Protein AF-A0A3D8ICZ7-F1 (afdb_monomer)

Organism: NCBI:txid60246

Nearest PDB structures (foldseek):
  3qkw-assembly1_C  TM=7.731E-01  e=1.989E+00  Streptococcus parasanguinis
  3qkw-assembly1_B  TM=7.153E-01  e=1.857E+00  Streptococcus parasanguinis
  3rhz-assembly1_A-2  TM=6.710E-01  e=3.695E+00  Streptococcus parasanguinis

Structure (mmCIF, N/CA/C/O backbone):
data_AF-A0A3D8ICZ7-F1
#
_entry.id   AF-A0A3D8ICZ7-F1
#
loop_
_atom_site.group_PDB
_atom_site.id
_atom_site.type_symbol
_atom_site.label_atom_id
_atom_site.label_alt_id
_atom_site.label_comp_id
_atom_site.label_asym_id
_atom_site.label_entity_id
_atom_site.label_seq_id
_atom_site.pdbx_PDB_ins_code
_atom_site.Cartn_x
_atom_site.Cartn_y
_atom_site.Cartn_z
_atom_site.occupancy
_atom_site.B_iso_or_equiv
_atom_site.auth_seq_id
_atom_site.auth_comp_id
_atom_site.auth_asym_id
_atom_site.auth_atom_id
_atom_site.pdbx_PDB_model_num
ATOM 1 N N . MET A 1 1 ? -5.604 -3.602 -2.456 1.00 88.19 1 MET A N 1
ATOM 2 C CA . MET A 1 1 ? -4.645 -2.494 -2.243 1.00 88.19 1 MET A CA 1
ATOM 3 C C . MET A 1 1 ? -4.835 -1.327 -3.219 1.00 88.19 1 MET A C 1
ATOM 5 O O . MET A 1 1 ? -4.969 -0.207 -2.752 1.00 88.19 1 MET A O 1
ATOM 9 N N . ALA A 1 2 ? -4.973 -1.563 -4.534 1.00 94.50 2 ALA A N 1
ATOM 10 C CA . ALA A 1 2 ? -5.107 -0.514 -5.565 1.00 94.50 2 ALA A CA 1
ATOM 11 C C . ALA A 1 2 ? -6.102 0.629 -5.255 1.00 94.50 2 ALA A C 1
ATOM 13 O O . ALA A 1 2 ? -5.786 1.793 -5.489 1.00 94.50 2 ALA A O 1
ATOM 14 N N . ARG A 1 3 ? -7.287 0.320 -4.705 1.00 97.12 3 ARG A N 1
ATOM 15 C CA . ARG A 1 3 ? -8.275 1.336 -4.294 1.00 97.12 3 ARG A CA 1
ATOM 16 C C . ARG A 1 3 ? -7.697 2.324 -3.276 1.00 97.12 3 ARG A C 1
ATOM 18 O O . ARG A 1 3 ? -7.770 3.525 -3.498 1.00 97.12 3 ARG A O 1
ATOM 25 N N . LEU A 1 4 ? -7.095 1.812 -2.201 1.00 97.06 4 LEU A N 1
ATOM 26 C CA . LEU A 1 4 ? -6.509 2.629 -1.134 1.00 97.06 4 LEU A CA 1
ATOM 27 C C . LEU A 1 4 ? -5.272 3.378 -1.629 1.00 97.06 4 LEU A C 1
ATOM 29 O O . LEU A 1 4 ? -5.115 4.555 -1.329 1.00 97.06 4 LEU A O 1
ATOM 33 N N . THR A 1 5 ? -4.444 2.733 -2.455 1.00 97.00 5 THR A N 1
ATOM 34 C CA . THR A 1 5 ? -3.285 3.381 -3.078 1.00 97.00 5 THR A CA 1
ATOM 35 C C . THR A 1 5 ? -3.692 4.607 -3.890 1.00 97.00 5 THR A C 1
ATOM 37 O O . THR A 1 5 ? -3.048 5.640 -3.758 1.00 97.00 5 THR A O 1
ATOM 40 N N . LYS A 1 6 ? -4.779 4.528 -4.673 1.00 97.44 6 LYS A N 1
ATOM 41 C CA . LYS A 1 6 ? -5.326 5.681 -5.410 1.00 97.44 6 LYS A CA 1
ATOM 42 C C . LYS A 1 6 ? -5.932 6.722 -4.475 1.00 97.44 6 LYS A C 1
ATOM 44 O O . LYS A 1 6 ? -5.639 7.901 -4.615 1.00 97.44 6 LYS A O 1
ATOM 49 N N . GLN A 1 7 ? -6.767 6.283 -3.536 1.00 98.06 7 GLN A N 1
ATOM 50 C CA . GLN A 1 7 ? -7.518 7.170 -2.647 1.00 98.06 7 GLN A CA 1
ATOM 51 C C . GLN A 1 7 ? -6.606 8.014 -1.748 1.00 98.06 7 GLN A C 1
ATOM 53 O O . GLN A 1 7 ? -6.889 9.186 -1.530 1.00 98.06 7 GLN A O 1
ATOM 58 N N . TYR A 1 8 ? -5.516 7.429 -1.253 1.00 98.00 8 TYR A N 1
ATOM 59 C CA . TYR A 1 8 ? -4.596 8.074 -0.313 1.00 98.00 8 TYR A CA 1
ATOM 60 C C . TYR A 1 8 ? -3.228 8.388 -0.927 1.00 98.00 8 TYR A C 1
ATOM 62 O O . TYR A 1 8 ? -2.307 8.770 -0.213 1.00 98.00 8 TYR A O 1
ATOM 70 N N . ASN A 1 9 ? -3.083 8.219 -2.245 1.00 97.88 9 ASN A N 1
ATOM 71 C CA . ASN A 1 9 ? -1.839 8.452 -2.975 1.00 97.88 9 ASN A CA 1
ATOM 72 C C . ASN A 1 9 ? -0.624 7.772 -2.303 1.00 97.88 9 ASN A C 1
ATOM 74 O O . ASN A 1 9 ? 0.344 8.425 -1.921 1.00 97.88 9 AS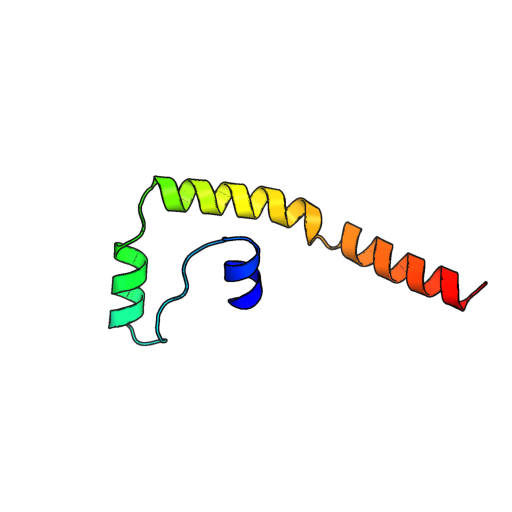N A O 1
ATOM 78 N N . LEU A 1 10 ? -0.709 6.453 -2.101 1.00 98.06 10 LEU A N 1
ATOM 79 C CA . LEU A 1 10 ? 0.287 5.664 -1.350 1.00 98.06 10 LEU A CA 1
ATOM 80 C C . LEU A 1 10 ? 1.376 5.045 -2.240 1.00 98.06 10 LEU A C 1
ATOM 82 O O . LEU A 1 10 ? 2.166 4.230 -1.772 1.00 98.06 10 LEU A O 1
ATOM 86 N N . GLY A 1 11 ? 1.367 5.346 -3.536 1.00 97.12 11 GLY A N 1
ATOM 87 C CA . GLY A 1 11 ? 2.239 4.713 -4.516 1.00 97.12 11 GLY A CA 1
ATOM 88 C C . GLY A 1 11 ? 1.664 4.761 -5.925 1.00 97.12 11 GLY A C 1
ATOM 89 O O . GLY A 1 11 ? 0.627 5.374 -6.180 1.00 97.12 11 GLY A O 1
ATOM 90 N N . ILE A 1 12 ? 2.328 4.054 -6.835 1.00 96.88 12 ILE A N 1
ATOM 91 C CA . ILE A 1 12 ? 1.886 3.869 -8.219 1.00 96.88 12 ILE A CA 1
ATOM 92 C C . ILE A 1 12 ? 1.295 2.473 -8.421 1.00 96.88 12 ILE A C 1
ATOM 94 O O . ILE A 1 12 ? 1.577 1.538 -7.672 1.00 96.88 12 ILE A O 1
ATOM 98 N N . ILE A 1 13 ? 0.478 2.326 -9.459 1.00 96.25 13 ILE A N 1
ATOM 99 C CA . ILE A 1 13 ? -0.098 1.046 -9.870 1.00 96.25 13 ILE A CA 1
ATOM 100 C C . ILE A 1 13 ? 0.397 0.776 -11.283 1.00 96.25 13 ILE A C 1
ATOM 102 O O . ILE A 1 13 ? 0.195 1.609 -12.169 1.00 96.25 13 ILE A O 1
ATOM 106 N N . SER A 1 14 ? 1.067 -0.361 -11.480 1.00 96.69 14 SER A N 1
ATOM 107 C CA . SER A 1 14 ? 1.487 -0.765 -12.820 1.00 96.69 14 SER A CA 1
ATOM 108 C C . SER A 1 14 ? 0.274 -1.043 -13.704 1.00 96.69 14 SER A C 1
ATOM 110 O O . SER A 1 14 ? -0.813 -1.355 -13.212 1.00 96.69 14 SER A O 1
ATOM 112 N N . LYS A 1 15 ? 0.457 -0.904 -15.017 1.00 95.06 15 LYS A N 1
ATOM 113 C CA . LYS A 1 15 ? -0.610 -1.102 -15.999 1.00 95.06 15 LYS A CA 1
ATOM 114 C C . LYS A 1 15 ? -1.169 -2.527 -15.939 1.00 95.06 15 LYS A C 1
ATOM 116 O O . LYS A 1 15 ? -2.380 -2.708 -16.030 1.00 95.06 15 LYS A O 1
ATOM 121 N N . ASP A 1 16 ? -0.283 -3.506 -15.781 1.00 95.88 16 ASP A N 1
ATOM 122 C CA . ASP A 1 16 ? -0.600 -4.925 -15.666 1.00 95.88 16 ASP A CA 1
ATOM 123 C C . ASP A 1 16 ? 0.489 -5.667 -14.866 1.00 95.88 16 ASP A C 1
ATOM 125 O O . ASP A 1 16 ? 1.409 -5.059 -14.318 1.00 95.88 16 ASP A O 1
ATOM 129 N N . PHE A 1 17 ? 0.355 -6.991 -14.763 1.00 95.31 17 PHE A N 1
ATOM 130 C CA . PHE A 1 17 ? 1.271 -7.854 -14.012 1.00 95.31 17 PHE A CA 1
ATOM 131 C C . PHE A 1 17 ? 2.464 -8.359 -14.838 1.00 95.31 17 PHE A C 1
ATOM 133 O O . PHE A 1 17 ? 3.200 -9.234 -14.380 1.00 95.31 17 PHE A O 1
ATOM 140 N N . SER A 1 18 ? 2.673 -7.859 -16.059 1.00 97.88 18 SER A N 1
ATOM 141 C CA . SER A 1 18 ? 3.840 -8.246 -16.849 1.00 97.88 18 SER A CA 1
ATOM 142 C C . SER A 1 18 ? 5.120 -7.691 -16.222 1.00 97.88 18 SER A C 1
ATOM 144 O O . SER A 1 18 ? 5.173 -6.556 -15.744 1.00 97.88 18 SER A O 1
ATOM 146 N N . ALA A 1 19 ? 6.198 -8.478 -16.262 1.00 98.19 19 ALA A N 1
ATOM 147 C CA . ALA A 1 19 ? 7.492 -8.062 -15.720 1.00 98.19 19 ALA A CA 1
ATOM 148 C C . ALA A 1 19 ? 7.987 -6.741 -16.337 1.00 98.19 19 ALA A C 1
ATOM 150 O O . ALA A 1 19 ? 8.557 -5.901 -15.643 1.00 98.19 19 ALA A O 1
ATOM 151 N N . LYS A 1 20 ? 7.715 -6.537 -17.633 1.00 98.31 20 LYS A N 1
ATOM 152 C CA . LYS A 1 20 ? 8.082 -5.325 -18.369 1.00 98.31 20 LYS A CA 1
ATOM 153 C C . LYS A 1 20 ? 7.384 -4.084 -17.814 1.00 98.31 20 LYS A C 1
ATOM 155 O O . LYS A 1 20 ? 8.061 -3.098 -17.524 1.00 98.31 20 LYS A O 1
ATOM 160 N N . GLU A 1 21 ? 6.060 -4.116 -17.664 1.00 98.12 21 GLU A N 1
ATOM 161 C CA . GLU A 1 21 ? 5.323 -2.953 -17.161 1.00 98.12 21 GLU A CA 1
ATOM 162 C C . GLU A 1 21 ? 5.601 -2.712 -15.674 1.00 98.12 21 GLU A C 1
ATOM 164 O O . GLU A 1 21 ? 5.719 -1.558 -15.262 1.00 98.12 21 GLU A O 1
ATOM 169 N N . MET A 1 22 ? 5.812 -3.764 -14.874 1.00 96.81 22 MET A N 1
ATOM 170 C CA . MET A 1 22 ? 6.237 -3.608 -13.478 1.00 96.81 22 MET A CA 1
ATOM 171 C C . MET A 1 22 ? 7.606 -2.923 -13.369 1.00 96.81 22 MET A C 1
ATOM 173 O O . MET A 1 22 ? 7.739 -1.948 -12.629 1.00 96.81 22 MET A O 1
ATOM 177 N N . ALA A 1 23 ? 8.604 -3.373 -14.138 1.00 98.12 23 ALA A N 1
ATOM 178 C CA . ALA A 1 23 ? 9.933 -2.759 -14.156 1.00 98.12 23 ALA A CA 1
ATOM 179 C C . ALA A 1 23 ? 9.877 -1.299 -14.625 1.00 98.12 23 ALA A C 1
ATOM 181 O O . ALA A 1 23 ? 10.491 -0.425 -14.017 1.00 98.12 23 ALA A O 1
ATOM 182 N N . LYS A 1 24 ? 9.091 -1.017 -15.670 1.00 98.25 24 LYS A N 1
ATOM 183 C CA . LYS A 1 24 ? 8.864 0.347 -16.162 1.00 98.25 24 LYS A CA 1
ATOM 184 C C . LYS A 1 24 ? 8.266 1.248 -15.082 1.00 98.25 24 LYS A C 1
ATOM 186 O O . LYS A 1 24 ? 8.738 2.366 -14.906 1.00 98.25 24 LYS A O 1
ATOM 191 N N . SER A 1 25 ? 7.247 0.775 -14.365 1.00 97.44 25 SER A N 1
ATOM 192 C CA . SER A 1 25 ? 6.632 1.519 -13.265 1.00 97.44 25 SER A CA 1
ATOM 193 C C . SER A 1 25 ? 7.634 1.797 -12.145 1.00 97.44 25 SER A C 1
ATOM 195 O O . SER A 1 25 ? 7.772 2.944 -11.735 1.00 97.44 25 SER A O 1
ATOM 197 N N . LEU A 1 26 ? 8.369 0.778 -11.690 1.00 97.12 26 LEU A N 1
ATOM 198 C CA . LEU A 1 26 ? 9.352 0.923 -10.613 1.00 97.12 26 LEU A CA 1
ATOM 199 C C . LEU A 1 26 ? 10.472 1.905 -10.975 1.00 97.12 26 LEU A C 1
ATOM 201 O O . LEU A 1 26 ? 10.790 2.784 -10.180 1.00 97.12 26 LEU A O 1
ATOM 205 N N . ASN A 1 27 ? 11.022 1.802 -12.186 1.00 97.94 27 ASN A N 1
ATOM 206 C CA . ASN A 1 27 ? 12.126 2.653 -12.638 1.00 97.94 27 ASN A CA 1
ATOM 207 C C . ASN A 1 27 ? 11.718 4.115 -12.883 1.00 97.94 27 ASN A C 1
ATOM 209 O O . ASN A 1 27 ? 12.586 4.976 -12.979 1.00 97.94 27 ASN A O 1
ATOM 213 N N . ALA A 1 28 ? 10.421 4.405 -13.003 1.00 97.31 28 ALA A N 1
ATOM 214 C CA . ALA A 1 28 ? 9.914 5.764 -13.179 1.00 97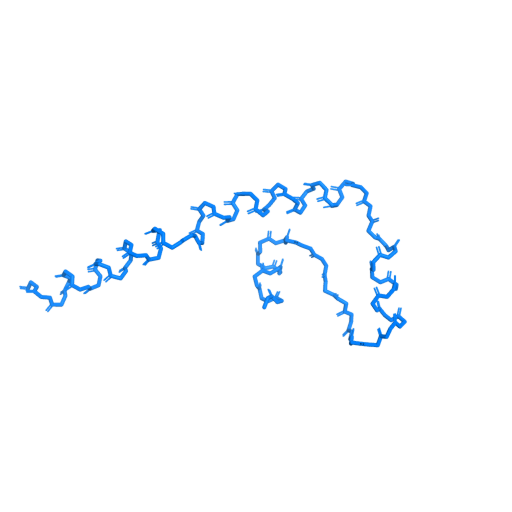.31 28 ALA A CA 1
ATOM 215 C C . ALA A 1 28 ? 9.764 6.538 -11.855 1.00 97.31 28 ALA A C 1
ATOM 217 O O . ALA A 1 28 ? 9.468 7.732 -11.888 1.00 97.31 28 ALA A O 1
ATOM 218 N N . LEU A 1 29 ? 9.928 5.878 -10.703 1.00 97.94 29 LEU A N 1
ATOM 219 C CA . LEU A 1 29 ? 9.784 6.513 -9.396 1.00 97.94 29 LEU A CA 1
ATOM 220 C C . LEU A 1 29 ? 10.946 7.456 -9.096 1.00 97.94 29 LEU A C 1
ATOM 222 O O . LEU A 1 29 ? 12.113 7.070 -9.163 1.00 97.94 29 LEU A O 1
ATOM 226 N N . THR A 1 30 ? 10.619 8.671 -8.664 1.00 98.50 30 THR A N 1
ATOM 227 C CA . THR A 1 30 ? 11.608 9.604 -8.117 1.00 98.50 30 THR A CA 1
ATOM 228 C C . THR A 1 30 ? 11.705 9.487 -6.597 1.00 98.50 30 THR A C 1
ATOM 230 O O . THR A 1 30 ? 10.795 9.003 -5.914 1.00 98.50 30 THR A O 1
ATOM 233 N N . LYS A 1 31 ? 12.816 9.973 -6.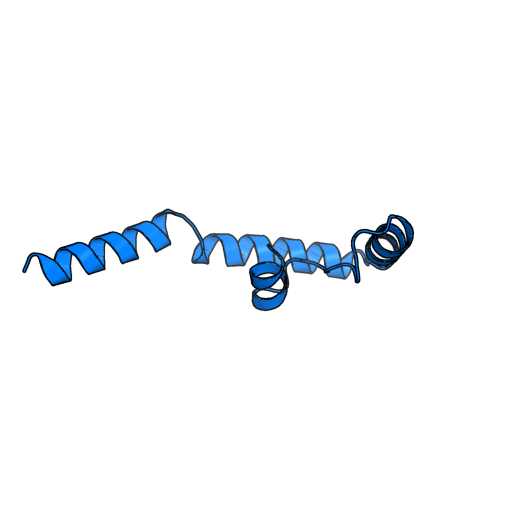037 1.00 98.38 31 LYS A N 1
ATOM 234 C CA . LYS A 1 31 ? 13.030 10.021 -4.586 1.00 98.38 31 LYS A CA 1
ATOM 235 C C . LYS A 1 31 ? 11.939 10.834 -3.884 1.00 98.38 31 LYS A C 1
ATOM 237 O O . LYS A 1 31 ? 11.459 10.435 -2.826 1.00 98.38 31 LYS A O 1
ATOM 242 N N . GLU A 1 32 ? 11.536 11.950 -4.476 1.00 98.62 32 GLU A N 1
ATOM 243 C CA . GLU A 1 32 ? 10.526 12.866 -3.944 1.00 98.62 32 GLU A CA 1
ATOM 244 C C . GLU A 1 32 ? 9.160 12.181 -3.885 1.00 98.62 32 GLU A C 1
ATOM 246 O O . GLU A 1 32 ? 8.476 12.262 -2.866 1.00 98.62 32 GLU A O 1
ATOM 251 N N . GLN A 1 33 ? 8.795 11.432 -4.932 1.00 98.38 33 GLN A N 1
ATOM 252 C CA . GLN A 1 33 ? 7.569 10.633 -4.944 1.00 98.38 33 GLN A CA 1
ATOM 253 C C . GLN A 1 33 ? 7.583 9.577 -3.837 1.00 98.38 33 GLN A C 1
ATOM 255 O O . GLN A 1 33 ? 6.613 9.458 -3.095 1.00 98.38 33 GLN A O 1
ATOM 260 N N . ILE A 1 34 ? 8.695 8.854 -3.668 1.00 98.50 34 ILE A N 1
ATOM 261 C CA . ILE A 1 34 ? 8.834 7.839 -2.612 1.00 98.50 34 ILE A CA 1
ATOM 262 C C . ILE A 1 34 ? 8.683 8.466 -1.218 1.00 98.50 34 ILE A C 1
ATOM 264 O O . ILE A 1 34 ? 7.980 7.915 -0.368 1.00 98.50 34 ILE A O 1
ATOM 268 N N . LEU A 1 35 ? 9.308 9.622 -0.976 1.00 98.69 35 LEU A N 1
ATOM 269 C CA . LEU A 1 35 ? 9.177 10.341 0.294 1.00 98.69 35 LEU A CA 1
ATOM 270 C C . LEU A 1 35 ? 7.739 10.807 0.535 1.00 98.69 35 LEU A C 1
ATOM 272 O O . LEU A 1 35 ? 7.222 10.625 1.637 1.00 98.69 35 LEU A O 1
ATOM 276 N N . GLN A 1 36 ? 7.071 11.329 -0.495 1.00 98.69 36 GLN A N 1
ATOM 277 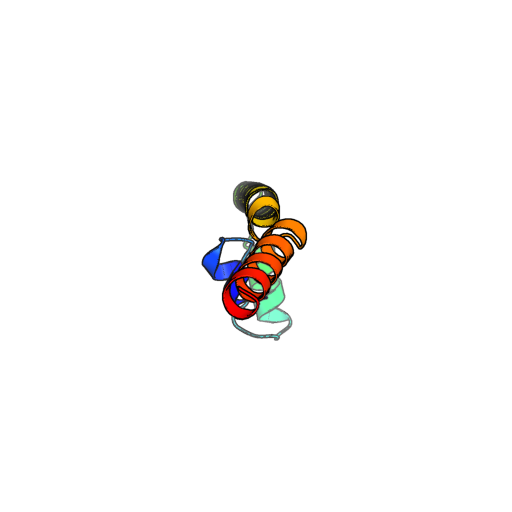C CA . GLN A 1 36 ? 5.670 11.724 -0.398 1.00 98.69 36 GLN A CA 1
ATOM 278 C C . GLN A 1 36 ? 4.766 10.528 -0.075 1.00 98.69 36 GLN A C 1
ATOM 280 O O . GLN A 1 36 ? 3.910 10.622 0.801 1.00 98.69 36 GLN A O 1
ATOM 285 N N . TYR A 1 37 ? 4.962 9.387 -0.740 1.00 98.62 37 TYR A N 1
ATOM 286 C CA . TYR A 1 37 ? 4.185 8.173 -0.481 1.00 98.62 37 TYR A CA 1
ATOM 287 C C . TYR A 1 37 ? 4.394 7.647 0.937 1.00 98.62 37 TYR A C 1
ATOM 289 O O . TYR A 1 37 ? 3.432 7.226 1.581 1.00 98.62 37 TYR A O 1
ATOM 297 N N . LYS A 1 38 ? 5.627 7.718 1.451 1.00 98.50 38 LYS A N 1
ATOM 298 C CA . LYS A 1 38 ? 5.937 7.362 2.838 1.00 98.50 38 LYS A CA 1
ATOM 299 C C . LYS A 1 38 ? 5.184 8.251 3.827 1.00 98.50 38 LYS A C 1
ATOM 301 O O . LYS A 1 38 ? 4.594 7.738 4.775 1.00 98.50 38 LYS A O 1
ATOM 306 N N . GLU A 1 39 ? 5.174 9.560 3.599 1.00 98.62 39 GLU A N 1
ATOM 307 C CA . GLU A 1 39 ? 4.452 10.486 4.471 1.00 98.62 39 GLU A CA 1
ATOM 308 C C . GLU A 1 39 ? 2.936 10.262 4.403 1.00 98.62 39 GLU A C 1
ATOM 310 O O . GLU A 1 39 ? 2.272 10.151 5.434 1.00 98.62 39 GLU A O 1
ATOM 315 N N . ASN A 1 40 ? 2.392 10.068 3.200 1.00 98.62 40 ASN A N 1
ATOM 316 C CA . ASN A 1 40 ? 0.977 9.748 3.021 1.00 98.62 40 ASN A CA 1
ATOM 317 C C . ASN A 1 40 ? 0.592 8.451 3.745 1.00 98.62 40 ASN A C 1
ATOM 319 O O . ASN A 1 40 ? -0.471 8.389 4.364 1.00 98.62 40 ASN A O 1
ATOM 323 N N . ALA A 1 41 ? 1.451 7.428 3.713 1.00 98.31 41 ALA A N 1
ATOM 324 C CA . ALA A 1 41 ? 1.236 6.183 4.443 1.00 98.31 41 ALA A CA 1
ATOM 325 C C . ALA A 1 41 ? 1.205 6.408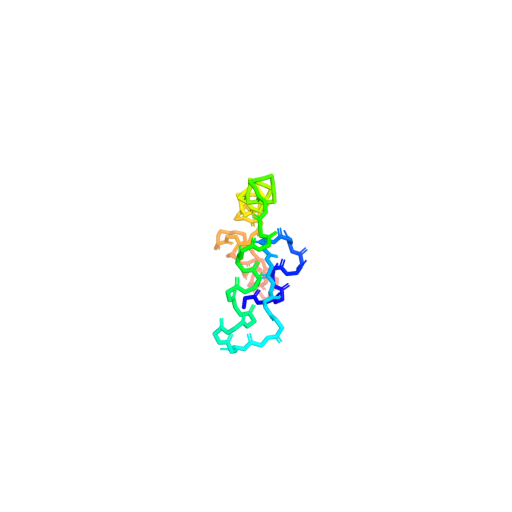 5.962 1.00 98.31 41 ALA A C 1
ATOM 327 O O . ALA A 1 41 ? 0.281 5.929 6.621 1.00 98.31 41 ALA A O 1
ATOM 328 N N . ASN A 1 42 ? 2.143 7.195 6.504 1.00 98.50 42 ASN A N 1
ATOM 329 C CA . ASN A 1 42 ? 2.166 7.548 7.927 1.00 98.50 42 ASN A CA 1
ATOM 330 C C . ASN A 1 42 ? 0.883 8.268 8.366 1.00 98.50 42 ASN A C 1
ATOM 332 O O . ASN A 1 42 ? 0.326 7.952 9.416 1.00 98.50 42 ASN A O 1
ATOM 336 N N . GLN A 1 43 ? 0.391 9.220 7.570 1.00 98.25 43 GLN A N 1
ATOM 337 C CA . GLN A 1 43 ? -0.850 9.929 7.894 1.00 98.25 43 GLN A CA 1
ATOM 338 C C . GLN A 1 43 ? -2.078 9.027 7.742 1.00 98.25 43 GLN A C 1
ATOM 340 O O . GLN A 1 43 ? -2.954 9.015 8.605 1.00 98.25 43 GLN A O 1
ATOM 345 N N . THR A 1 44 ? -2.122 8.206 6.693 1.00 97.88 44 THR A N 1
ATOM 346 C CA . THR A 1 44 ? -3.245 7.294 6.426 1.00 97.88 44 THR A CA 1
ATOM 347 C C . THR A 1 44 ? -3.377 6.220 7.505 1.00 97.88 44 THR A C 1
ATOM 349 O O . THR A 1 44 ? -4.494 5.868 7.885 1.00 97.88 44 THR A O 1
ATOM 352 N N . ALA A 1 45 ? -2.261 5.747 8.068 1.00 97.44 45 ALA A N 1
ATOM 353 C CA . ALA A 1 45 ? -2.267 4.796 9.178 1.00 97.44 45 ALA A CA 1
ATOM 354 C C . ALA A 1 45 ? -3.006 5.334 10.418 1.00 97.44 45 ALA A C 1
ATOM 356 O O . ALA A 1 45 ? -3.651 4.571 11.128 1.00 97.44 45 ALA A O 1
ATOM 357 N N . LYS A 1 46 ? -2.999 6.652 10.658 1.00 96.88 46 LYS A N 1
ATOM 358 C CA . LYS A 1 46 ? -3.754 7.267 11.767 1.00 96.88 46 LYS A CA 1
ATOM 359 C C . LYS A 1 46 ? -5.270 7.254 11.546 1.00 96.88 46 LYS A C 1
ATOM 361 O O . LYS A 1 46 ? -6.021 7.398 12.504 1.00 96.88 46 LYS A O 1
ATOM 366 N N . ILE A 1 47 ? -5.711 7.091 10.300 1.00 95.69 47 ILE A N 1
ATOM 367 C CA . ILE A 1 47 ? -7.125 7.124 9.907 1.00 95.69 47 ILE A CA 1
ATOM 368 C C . ILE A 1 47 ? -7.689 5.705 9.792 1.00 95.69 47 ILE A C 1
ATOM 370 O O . ILE A 1 47 ? -8.805 5.455 10.233 1.00 95.69 47 ILE A O 1
ATOM 374 N N . LEU A 1 48 ? -6.927 4.787 9.189 1.00 96.31 48 LEU A N 1
ATOM 375 C CA . LEU A 1 48 ? -7.373 3.432 8.838 1.00 96.31 48 LEU A CA 1
ATOM 376 C C . LEU A 1 48 ? -6.901 2.349 9.822 1.00 96.31 48 LEU A C 1
ATOM 378 O O . LEU A 1 48 ? -6.852 1.172 9.464 1.00 96.31 48 LEU A O 1
ATOM 382 N N . ASN A 1 49 ? -6.479 2.728 11.030 1.00 97.25 49 ASN A N 1
ATOM 383 C CA . ASN A 1 49 ? -6.047 1.759 12.036 1.00 97.25 49 ASN A CA 1
ATOM 384 C C . ASN A 1 49 ? -7.227 1.034 12.695 1.00 97.25 49 ASN A C 1
ATOM 386 O O . ASN A 1 49 ? -8.374 1.479 12.670 1.00 97.25 49 ASN A O 1
ATOM 390 N N . ALA A 1 50 ? -6.898 -0.088 13.333 1.00 97.12 50 ALA A N 1
ATOM 391 C CA . ALA A 1 50 ? -7.857 -0.942 14.015 1.00 97.12 50 ALA A CA 1
ATOM 392 C C . ALA A 1 50 ? -8.560 -0.255 15.196 1.00 97.12 50 ALA A C 1
ATOM 394 O O . ALA A 1 50 ? -9.702 -0.598 15.472 1.00 97.12 50 ALA A O 1
ATOM 395 N N . GLU A 1 51 ? -7.927 0.715 15.864 1.00 97.81 51 GLU A N 1
ATOM 396 C CA . GLU A 1 51 ? -8.562 1.460 16.961 1.00 97.81 51 GLU A CA 1
ATOM 397 C C . GLU A 1 51 ? -9.734 2.288 16.424 1.00 97.81 51 GLU A C 1
ATOM 399 O O . GLU A 1 51 ? -10.858 2.158 16.903 1.00 97.81 51 GLU A O 1
ATOM 404 N N . LYS A 1 52 ? -9.508 3.057 15.350 1.00 97.44 52 LYS A N 1
ATOM 405 C CA . LYS A 1 52 ? -10.548 3.851 14.686 1.00 97.44 52 LYS A CA 1
ATOM 406 C C . LYS A 1 52 ? -11.631 3.010 14.034 1.00 97.44 52 LYS A C 1
ATOM 408 O O . LYS A 1 52 ? -12.787 3.421 14.037 1.00 97.44 52 LYS A O 1
ATOM 413 N N . GLU A 1 53 ? -11.300 1.845 13.486 1.00 96.81 53 GLU A N 1
ATOM 414 C CA . GLU A 1 53 ? -12.332 0.922 13.002 1.00 96.81 53 GLU A CA 1
ATOM 415 C C . GLU A 1 53 ? -13.112 0.274 14.158 1.00 96.81 53 GLU A C 1
ATOM 417 O O . GLU A 1 53 ? -14.332 0.147 14.075 1.00 96.81 53 GLU A O 1
ATOM 422 N N . GLY A 1 54 ? -12.446 -0.063 15.264 1.00 97.56 54 GLY A N 1
ATOM 423 C CA . GLY A 1 54 ? -13.076 -0.610 16.466 1.00 97.56 54 GLY A CA 1
ATOM 424 C C . GLY A 1 54 ? -14.056 0.366 17.118 1.00 97.56 54 GLY A C 1
ATOM 425 O O . GLY A 1 54 ? -15.176 -0.029 17.435 1.00 97.56 54 GLY A O 1
ATOM 426 N N . GLU A 1 55 ? -13.686 1.647 17.232 1.00 97.44 55 GLU A N 1
ATOM 427 C CA . GLU A 1 55 ? -14.573 2.725 17.704 1.00 97.44 55 GLU A CA 1
ATOM 428 C C . GLU A 1 55 ? -15.885 2.774 16.898 1.00 97.44 55 GLU A C 1
ATOM 430 O O . GLU A 1 55 ? -16.964 2.924 17.470 1.00 97.44 55 GLU A O 1
ATOM 435 N N . LYS A 1 56 ? -15.822 2.601 15.569 1.00 96.56 56 LYS A N 1
ATOM 436 C CA . LYS A 1 56 ? -17.023 2.589 14.714 1.00 96.56 56 LYS A CA 1
ATOM 437 C C . LYS A 1 56 ? -17.907 1.381 14.992 1.00 96.56 56 LYS A C 1
ATOM 439 O O . LYS A 1 56 ? -19.124 1.526 15.051 1.00 96.56 56 LYS A O 1
ATOM 444 N N . VAL A 1 57 ? -17.307 0.200 15.140 1.00 97.12 57 VAL A N 1
ATOM 445 C CA . VAL A 1 57 ? -18.052 -1.031 15.436 1.00 97.12 57 VAL A CA 1
ATOM 446 C C . VAL A 1 57 ? -18.744 -0.918 16.790 1.00 97.12 57 VAL A C 1
ATOM 448 O O . VAL A 1 57 ? -19.928 -1.229 16.886 1.00 97.12 57 VAL A O 1
ATOM 451 N N . LEU A 1 58 ? -18.037 -0.426 17.810 1.00 97.50 58 LEU A N 1
ATOM 452 C CA . LEU A 1 58 ? -18.603 -0.219 19.141 1.00 97.50 58 LEU A CA 1
ATOM 453 C C . LEU A 1 58 ? -19.802 0.729 19.091 1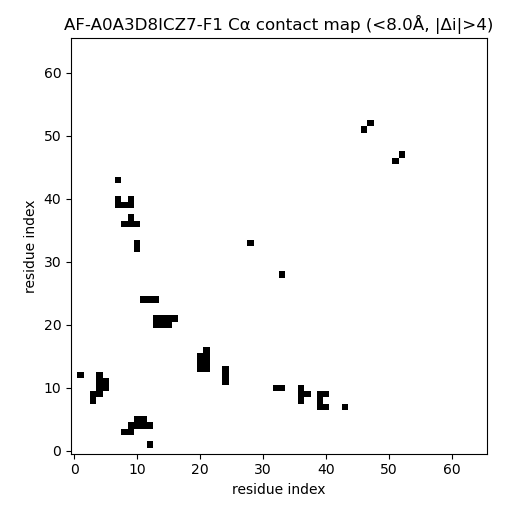.00 97.50 58 LEU A C 1
ATOM 455 O O . LEU A 1 58 ? -20.859 0.398 19.616 1.00 97.50 58 LEU A O 1
ATOM 459 N N . LYS A 1 59 ? -19.667 1.850 18.376 1.00 97.38 59 LYS A N 1
ATOM 460 C CA . LYS A 1 59 ? -20.752 2.817 18.207 1.00 97.38 59 LYS A CA 1
ATOM 461 C C . LYS A 1 59 ? -22.006 2.188 17.589 1.00 97.38 59 LYS A C 1
ATOM 463 O O . LYS A 1 59 ? -23.109 2.434 18.059 1.00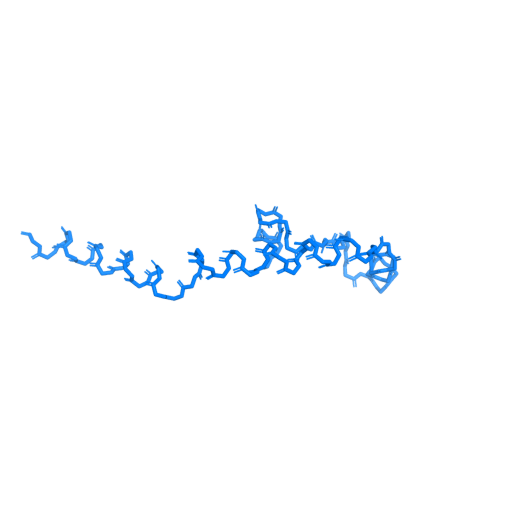 97.38 59 LYS A O 1
ATOM 468 N N . ILE A 1 60 ? -21.844 1.345 16.568 1.00 97.31 60 ILE A N 1
ATOM 469 C CA . ILE A 1 60 ? -22.971 0.635 15.942 1.00 97.31 60 ILE A CA 1
ATOM 470 C C . ILE A 1 60 ? -23.642 -0.320 16.942 1.00 97.31 60 ILE A C 1
ATOM 472 O O . ILE A 1 60 ? -24.864 -0.428 16.964 1.00 97.31 60 ILE A O 1
ATOM 476 N N . LEU A 1 61 ? -22.864 -1.020 17.774 1.00 97.31 61 LEU A N 1
ATOM 477 C CA . LEU A 1 61 ? -23.415 -1.911 18.800 1.00 97.31 61 LEU A CA 1
ATOM 478 C C . LEU A 1 61 ? -24.191 -1.136 19.870 1.00 97.31 61 LEU A C 1
ATOM 480 O O . LEU A 1 61 ? -25.277 -1.561 20.259 1.00 97.31 61 LEU A O 1
ATOM 484 N N . GLU A 1 62 ? -23.663 0.001 20.322 1.00 97.12 62 GLU A N 1
ATOM 485 C CA . GLU A 1 62 ? -24.343 0.889 21.271 1.00 97.12 62 GLU A CA 1
ATOM 486 C C . GLU A 1 62 ? -25.674 1.405 20.705 1.00 97.12 62 GLU A C 1
ATOM 488 O O . GLU A 1 62 ? -26.679 1.373 21.405 1.00 97.12 62 GLU A O 1
ATOM 493 N N . GLU A 1 63 ? -25.714 1.792 19.426 1.00 96.62 63 GLU A N 1
ATOM 494 C CA . GLU A 1 63 ? -26.935 2.264 18.751 1.00 96.62 63 GLU A CA 1
ATOM 495 C C . GLU A 1 63 ? -28.030 1.188 18.616 1.00 96.62 63 GLU A C 1
ATOM 497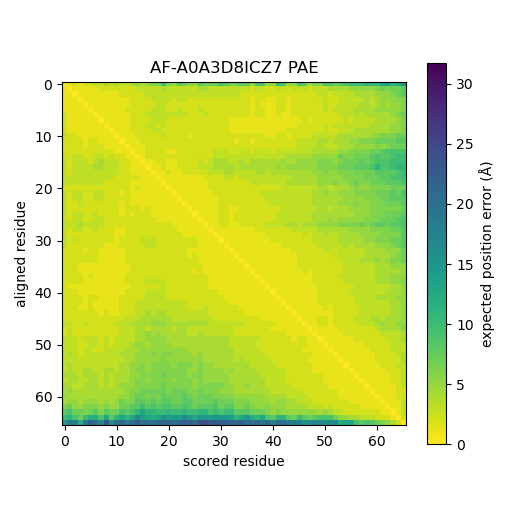 O O . GLU A 1 63 ? -29.205 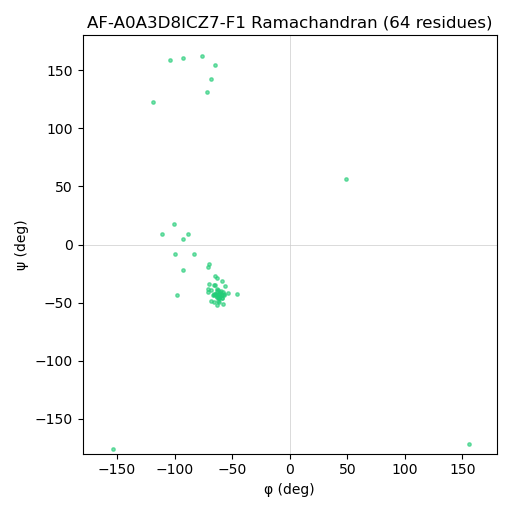1.531 18.531 1.00 96.62 63 GLU A O 1
ATOM 502 N N . ILE A 1 64 ? -27.673 -0.101 18.572 1.00 96.38 64 ILE A N 1
ATOM 503 C CA . ILE A 1 64 ? -28.636 -1.210 18.411 1.00 96.38 64 ILE A CA 1
ATOM 504 C C . ILE A 1 64 ? -29.093 -1.780 19.765 1.00 96.38 64 ILE A C 1
ATOM 506 O O . ILE A 1 64 ? -30.132 -2.435 19.844 1.00 96.38 64 ILE A O 1
ATOM 510 N N . THR A 1 65 ? -28.304 -1.584 20.824 1.00 90.69 65 THR A N 1
ATOM 511 C CA . THR A 1 65 ? -28.564 -2.156 22.159 1.00 90.69 65 THR A CA 1
ATOM 512 C C . THR A 1 65 ? -29.217 -1.183 23.146 1.00 90.69 65 THR A C 1
ATOM 514 O O . THR A 1 65 ? -29.614 -1.621 24.227 1.00 90.69 65 THR A O 1
ATOM 517 N N . GLN A 1 66 ? -29.341 0.098 22.783 1.00 69.56 66 GLN A N 1
ATOM 518 C CA . GLN A 1 66 ? -30.118 1.124 23.496 1.00 69.56 66 GLN A CA 1
ATOM 519 C C . GLN A 1 66 ? -31.554 1.201 22.975 1.00 69.56 66 GLN A C 1
ATOM 521 O O . GLN A 1 66 ? -32.452 1.437 23.815 1.00 69.56 66 GLN A O 1
#

Sequence (66 aa):
MARLTKQYNLGIISKDFSAKEMAKSLNALTKEQILQYKENANQTAKILNAEKEGEKVLKILEEITQ

Solvent-accessible surface area (backbone atoms only — not comparable to full-atom values): 3922 Å² total; per-residue (Å²): 108,69,69,57,28,63,76,54,49,49,60,88,79,53,91,52,90,48,70,66,44,40,51,54,49,61,73,67,62,47,72,66,57,54,53,49,18,52,52,34,44,60,57,47,51,77,64,74,32,68,66,59,53,46,54,53,55,51,51,55,51,53,71,74,73,111

Mean predicted aligned error: 3.24 Å

Radius of gyration: 17.41 Å; Cα contacts (8 Å, |Δi|>4): 34; chains: 1; bounding box: 43×21×42 Å

pLDDT: mean 96.79, std 3.76, range [69.56, 98.69]

Secondary structure (DSSP, 8-state):
-HHHHHHTT-S---SSS-HHHHHHHHHT--HHHHHHHHHHHHHHHTTSSHHHHHHHHHHHHHHHH-

Foldseek 3Di:
DVVCCVVLVLADDFPDDDPVSVVVRVVPDDPVSNVVNVVSVVVVCVCPPPVNVVVVVVVVVVVVVD

=== Feature glossary ===
Legend for the data blocks above and below:

— What the protein is —

The amino-acid sequence is the protein's primary structure: the linear order of residues from the N-terminus to the C-terminus, written in one-letter code. Everything else here — the 3D coordinates, the secondary structure, the domain annotations — is ultimately a consequence of this string.

Database cross-references. InterPro integrates a dozen domain/family signature databases into unified entries with residue-range hits. GO terms attach function/process/location labels with evidence codes. CATH codes position the fold in a four-level structural taxonomy. Organism is the NCBI-taxonomy species name.

— Where its atoms are —

The mmCIF block holds the 3D Cartesian coordinates of each backbone atom (N, Cα, C, O) in ångströms. mmCIF is the PDB's canonical archive format — a tagged-loop text representation of the atomic model.

The six renders are orthographic views along the three Cartesian axes in both directions. Representation (cartoon, sticks, or surface) and color scheme (sequence-rainbow or by-chain) vary across proteins so the training set covers all the common visualization conventions.

— Local backbone conformation —

Secondary structure is the local, repeating backbone conformation. DSSP classifies it into eight states by reading the hydrogen-bond network: three helix types (H, G, I), two β types (E, B), two non-regular types (T, S), and unstructured coil (-).

SS3 is a coarse helix/strand/coil call (letters a/b/c) made by the P-SEA algorithm from inter-Cα distances and dihedrals. It is less detailed than DSSP but needs only Cα positions.

Backbone dihedral angles. Every residue except chain termini has a φ (preceding-C → N → Cα → C) and a ψ (N → Cα → C → next-N). They are reported in degrees following the IUPAC sign convention. Secondary structure is essentially a statement about which (φ, ψ) basin each residue occupies.

— Global shape and packing —

The geometric summary reports three shape descriptors. Rg (radius of gyration) measures how spread out the Cα atoms are about their centre of mass; compact globular proteins have small Rg, elongated or unfolded ones large. Cα contacts (<8 Å, |i−j|>4) count long-range residue pairs in spatial proximity — high for tightly packed folds, near zero for rods or random coil. The bounding-box extents give the protein's footprint along x, y, z in Å.

Solvent accessibility: the surface area of each residue that a 1.4 Å water probe can touch, in Å². When only backbone atoms are present the absolute values are lower than full-atom SASA (side chains contribute most of the area) and are flagged as backbone-only.

Plot images: a contact map (which residues are close in 3D, as an N×N binary image), a Ramachandran scatter (backbone torsion angles, revealing secondary-structure composition at a glance), and — for AlphaFold structures — a PAE heatmap (pairwise prediction confidence).

— Structural neighborhood —

Foldseek's 3Di representation compresses backbone geometry into a per-residue letter drawn from a learned twenty-state alphabet. It captures the tertiary interaction pattern around each residue — which residues are packed against it in space, regardless of where they are in sequence.

Structural nearest neighbors (via Foldseek easy-search vs the PDB). Reported per hit: target PDB id, E-value, and alignment TM-score. A TM-score above ~0.5 is the conventional threshold for 'same fold'.

— Confidence and disorder —

pLDDT (predicted Local Distance Difference Test) is AlphaFold's per-residue confidence score, ranging from 0 to 100. Values above 90 indicate high confidence (typically well-packed cores); 70–90 is confident; 50–70 low confidence; below 50 usually means the region is disordered or the prediction is unreliable there. AlphaFold stores pLDDT in the mmCIF B-factor column.

For experimental (PDB) structures, the B-factor (temperature factor) quantifies the positional spread of each atom in the crystal — a combination of thermal vibration and static disorder — in units of Å². High B-factors mark flexible loops or poorly resolved regions; low B-factors mark the rigid, well-ordered core.

Predicted Aligned Error (PAE) is an AlphaFold confidence matrix: entry (i, j) is the expected error in the position of residue j, in ångströms, when the prediction is superimposed on the true structure at residue i. Low PAE within a block of residues means that block is internally rigid and well-predicted; high PAE between two blocks means their relative placement is uncertain even if each block individually is confident.